Protein AF-A0A1J4S839-F1 (afdb_monomer_lite)

Radius of gyration: 20.74 Å; chains: 1; bounding box: 61×31×60 Å

Foldseek 3Di:
DPPVVVVVVVPPPDPCDPVNVVVVVVVLLVVLVVVDDVVLQVVCVVVVHHFQVVVCPVVADPPQKDWPPSNDWDPDDPVRDDIDRCSQKIWMWGDDPPRTDDIWITGGNDPDGDDD

Sequence (116 aa):
MALHLIAAKELRAVERSPLDIFKQLENLRTEAMAGGSQKLTEVQHGKGKLTARERTDLLLDEGSFEEFDILKVGRGNLLGEQRSFLNFWAECRAKRGNQKAPAFWQSYFTPFVSLF

Structure (mmCIF, N/CA/C/O backbone):
data_AF-A0A1J4S839-F1
#
_entry.id   AF-A0A1J4S839-F1
#
loop_
_atom_site.group_PDB
_atom_site.id
_atom_site.type_symbol
_atom_site.label_atom_id
_atom_site.label_alt_id
_atom_site.label_comp_id
_atom_site.label_asym_id
_atom_site.label_entity_id
_atom_site.label_seq_id
_atom_site.pdbx_PDB_ins_code
_atom_site.Cartn_x
_atom_site.Cartn_y
_atom_site.Cartn_z
_atom_site.occupancy
_atom_site.B_iso_or_equiv
_atom_site.auth_seq_id
_atom_site.auth_comp_id
_atom_site.auth_asym_id
_atom_site.auth_atom_id
_atom_site.pdbx_PDB_model_num
ATOM 1 N N . MET A 1 1 ? 38.948 -11.731 -40.670 1.00 49.25 1 MET A N 1
ATOM 2 C CA . MET A 1 1 ? 37.677 -12.470 -40.473 1.00 49.25 1 MET A CA 1
ATOM 3 C C . MET A 1 1 ? 37.180 -12.534 -39.023 1.00 49.25 1 MET A C 1
ATOM 5 O O . MET A 1 1 ? 36.002 -12.793 -38.847 1.00 49.25 1 MET A O 1
ATOM 9 N N . ALA A 1 2 ? 37.992 -12.254 -37.991 1.00 52.84 2 ALA A N 1
ATOM 10 C CA . ALA A 1 2 ? 37.543 -12.330 -36.589 1.00 52.84 2 ALA A CA 1
ATOM 11 C C . ALA A 1 2 ? 36.901 -11.042 -36.014 1.00 52.84 2 ALA A C 1
ATOM 13 O O . ALA A 1 2 ? 36.374 -11.078 -34.909 1.00 52.84 2 ALA A O 1
ATOM 14 N N . LEU A 1 3 ? 36.898 -9.915 -36.742 1.00 52.69 3 LEU A N 1
ATOM 15 C CA . LEU A 1 3 ? 36.348 -8.649 -36.222 1.00 52.69 3 LEU A CA 1
ATOM 16 C C . LEU A 1 3 ? 34.810 -8.557 -36.282 1.00 52.69 3 LEU A C 1
ATOM 18 O O . LEU A 1 3 ? 34.209 -7.873 -35.461 1.00 52.69 3 LEU A O 1
ATOM 22 N N . HIS A 1 4 ? 34.152 -9.270 -37.202 1.00 52.84 4 HIS A N 1
ATOM 23 C CA . HIS A 1 4 ? 32.690 -9.195 -37.351 1.00 52.84 4 HIS A CA 1
ATOM 24 C C . HIS A 1 4 ? 31.905 -9.915 -36.240 1.00 52.84 4 HIS A C 1
ATOM 26 O O . HIS A 1 4 ? 30.729 -9.624 -36.045 1.00 52.84 4 HIS A O 1
ATOM 32 N N . LEU A 1 5 ? 32.536 -10.822 -35.486 1.00 49.91 5 LEU A N 1
ATOM 33 C CA . LEU A 1 5 ? 31.857 -11.584 -34.431 1.00 49.91 5 LEU A CA 1
ATOM 34 C C . LEU A 1 5 ? 31.763 -10.830 -33.096 1.00 49.91 5 LEU A C 1
ATOM 36 O O . LEU A 1 5 ? 30.884 -11.134 -32.293 1.00 49.91 5 LEU A O 1
ATOM 40 N N . ILE A 1 6 ? 32.624 -9.834 -32.866 1.00 51.38 6 ILE A N 1
ATOM 41 C CA . ILE A 1 6 ? 32.613 -9.041 -31.627 1.00 51.38 6 ILE A CA 1
ATOM 42 C C . ILE A 1 6 ? 31.460 -8.022 -31.667 1.00 51.38 6 ILE A C 1
ATOM 44 O O . ILE A 1 6 ? 30.688 -7.938 -30.716 1.00 51.38 6 ILE A O 1
ATOM 48 N N . ALA A 1 7 ? 31.230 -7.380 -32.819 1.00 50.16 7 ALA A N 1
ATOM 49 C CA . ALA A 1 7 ? 30.158 -6.393 -32.998 1.00 50.16 7 ALA A CA 1
ATOM 50 C C . ALA A 1 7 ? 28.732 -6.977 -32.877 1.00 50.16 7 ALA A C 1
ATOM 52 O O . ALA A 1 7 ? 27.803 -6.285 -32.465 1.00 50.16 7 ALA A O 1
ATOM 53 N N . ALA A 1 8 ? 28.535 -8.262 -33.193 1.00 51.09 8 ALA A N 1
ATOM 54 C CA . ALA A 1 8 ? 27.219 -8.904 -33.104 1.00 51.09 8 ALA A CA 1
ATOM 55 C C . ALA A 1 8 ? 26.785 -9.216 -31.658 1.00 51.09 8 ALA A C 1
ATOM 57 O O . ALA A 1 8 ? 25.598 -9.428 -31.400 1.00 51.09 8 ALA A O 1
ATOM 58 N N . LYS A 1 9 ? 27.730 -9.255 -30.707 1.00 51.09 9 LYS A N 1
ATOM 59 C CA . LYS A 1 9 ? 27.438 -9.550 -29.297 1.00 51.09 9 LYS A CA 1
ATOM 60 C C . LYS A 1 9 ? 26.972 -8.309 -28.524 1.00 51.09 9 LYS A C 1
ATOM 62 O O . LYS A 1 9 ? 26.235 -8.4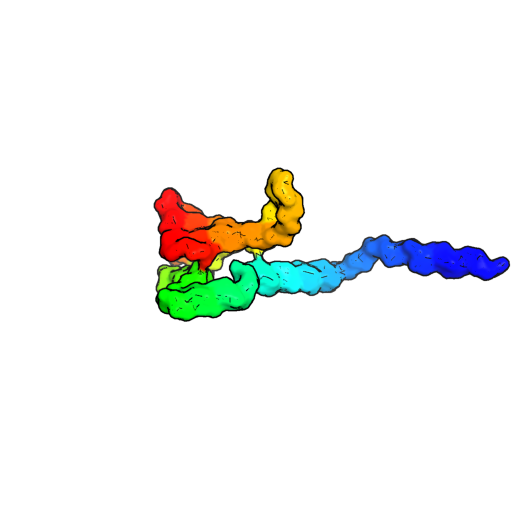58 -27.556 1.00 51.09 9 LYS A O 1
ATOM 67 N N . GLU A 1 10 ? 27.329 -7.111 -28.992 1.00 52.97 10 GLU A N 1
ATOM 68 C CA . GLU A 1 10 ? 26.952 -5.821 -28.387 1.00 52.97 10 GLU A CA 1
ATOM 69 C C . GLU A 1 10 ? 25.598 -5.269 -28.866 1.00 52.97 10 GLU A C 1
ATOM 71 O O . GLU A 1 10 ? 25.018 -4.417 -28.200 1.00 52.97 10 GLU A O 1
ATOM 76 N N . LEU A 1 11 ? 25.030 -5.793 -29.959 1.00 48.84 11 LEU A N 1
ATOM 77 C CA . LEU A 1 11 ? 23.749 -5.322 -30.513 1.00 48.84 11 LEU A CA 1
ATOM 78 C C . LEU A 1 11 ? 22.492 -5.982 -29.918 1.00 48.84 11 LEU A C 1
ATOM 80 O O . LEU A 1 11 ? 21.384 -5.663 -30.338 1.00 48.84 11 LEU A O 1
ATOM 84 N N . ARG A 1 12 ? 22.605 -6.865 -28.916 1.00 51.22 12 ARG A N 1
ATOM 85 C CA . ARG A 1 12 ? 21.428 -7.443 -28.230 1.00 51.22 12 ARG A CA 1
ATOM 86 C C . ARG A 1 12 ? 21.026 -6.635 -27.001 1.00 51.22 12 ARG A C 1
ATOM 88 O O . ARG A 1 12 ? 20.814 -7.178 -25.921 1.00 51.22 12 ARG A O 1
ATOM 95 N N . ALA A 1 13 ? 20.915 -5.328 -27.171 1.00 55.03 13 ALA A N 1
ATOM 96 C CA . ALA A 1 13 ? 20.169 -4.504 -26.245 1.00 55.03 13 ALA A CA 1
ATOM 97 C C . ALA A 1 13 ? 18.717 -4.407 -26.751 1.00 55.03 13 ALA A C 1
ATOM 99 O O . ALA A 1 13 ? 18.426 -3.701 -27.707 1.00 55.03 13 ALA A O 1
ATOM 100 N N . VAL A 1 14 ? 17.818 -5.073 -26.019 1.00 57.59 14 VAL A N 1
ATOM 101 C CA . VAL A 1 14 ? 16.395 -4.715 -25.848 1.00 57.59 14 VAL A CA 1
ATOM 102 C C . VAL A 1 14 ? 15.387 -5.145 -26.933 1.00 57.59 14 VAL A C 1
ATOM 104 O O . VAL A 1 14 ? 14.580 -4.343 -27.384 1.00 57.59 14 VAL A O 1
ATOM 107 N N . GLU A 1 15 ? 15.270 -6.442 -27.217 1.00 55.38 15 GLU A N 1
ATOM 108 C CA . GLU A 1 15 ? 13.930 -7.019 -27.436 1.00 55.38 15 GLU A CA 1
ATOM 109 C C . GLU A 1 15 ? 13.473 -7.604 -26.096 1.00 55.38 15 GLU A C 1
ATOM 111 O O . GLU A 1 15 ? 13.720 -8.768 -25.789 1.00 55.38 15 GLU A O 1
ATOM 116 N N . ARG A 1 16 ? 12.890 -6.772 -25.218 1.00 66.56 16 ARG A N 1
ATOM 117 C CA . ARG A 1 16 ? 12.227 -7.302 -24.015 1.00 66.56 16 ARG A CA 1
ATOM 118 C C . ARG A 1 16 ? 11.037 -8.124 -24.486 1.00 66.56 16 ARG A C 1
ATOM 120 O O . ARG A 1 16 ? 10.145 -7.573 -25.130 1.00 66.56 16 ARG A O 1
ATOM 127 N N . SER A 1 17 ? 11.018 -9.419 -24.174 1.00 78.50 17 SER A N 1
ATOM 128 C CA . SER A 1 17 ? 9.855 -10.231 -24.507 1.00 78.50 17 SER A CA 1
ATOM 129 C C . SER A 1 17 ? 8.643 -9.715 -23.713 1.00 78.50 17 SER A C 1
ATOM 131 O O . SER A 1 17 ? 8.809 -9.234 -22.585 1.00 78.50 17 SER A O 1
ATOM 133 N N . PRO A 1 18 ? 7.413 -9.799 -24.251 1.00 80.81 18 PRO A N 1
ATOM 134 C CA . PRO A 1 18 ? 6.217 -9.406 -23.505 1.00 80.81 18 PRO A CA 1
ATOM 135 C C . PRO A 1 18 ? 6.128 -10.102 -22.139 1.00 80.81 18 PRO A C 1
ATOM 137 O O . PRO A 1 18 ? 5.737 -9.486 -21.152 1.00 80.81 18 PRO A O 1
ATOM 140 N N . LEU A 1 19 ? 6.578 -11.359 -22.067 1.00 84.06 19 LEU A N 1
ATOM 141 C CA . LEU A 1 19 ? 6.642 -12.153 -20.838 1.00 84.06 19 LEU A CA 1
ATOM 142 C C . LEU A 1 19 ? 7.580 -11.541 -19.788 1.00 84.06 19 LEU A C 1
ATOM 144 O O . LEU A 1 19 ? 7.230 -11.499 -18.609 1.00 84.06 19 LEU A O 1
ATOM 148 N N . ASP A 1 20 ? 8.734 -11.010 -20.197 1.00 86.94 20 ASP A N 1
ATOM 149 C CA . ASP A 1 20 ? 9.667 -10.353 -19.274 1.00 86.94 20 ASP A CA 1
ATOM 150 C C . ASP A 1 20 ? 9.061 -9.087 -18.666 1.00 86.94 20 ASP A C 1
ATOM 152 O O . ASP A 1 20 ? 9.270 -8.795 -17.488 1.00 86.94 20 ASP A O 1
ATOM 156 N N . ILE A 1 21 ? 8.280 -8.345 -19.454 1.00 86.94 21 ILE A N 1
ATOM 157 C CA . ILE A 1 21 ? 7.587 -7.138 -18.991 1.00 86.94 21 ILE A CA 1
ATOM 158 C C . ILE A 1 21 ? 6.508 -7.507 -17.970 1.00 86.94 21 ILE A C 1
ATOM 160 O O . ILE A 1 21 ? 6.427 -6.868 -16.922 1.00 86.94 21 ILE A O 1
ATOM 164 N N . PHE A 1 22 ? 5.719 -8.557 -18.224 1.00 89.19 22 PHE A N 1
ATOM 165 C CA . PHE A 1 22 ? 4.725 -9.040 -17.259 1.00 89.19 22 PHE A CA 1
ATOM 166 C C . PHE A 1 22 ? 5.369 -9.454 -15.938 1.00 89.19 22 PHE A C 1
ATOM 168 O O . PHE A 1 22 ? 4.932 -9.008 -14.879 1.00 89.19 22 PHE A O 1
ATOM 175 N N . LYS A 1 23 ? 6.466 -10.212 -15.998 1.00 90.69 23 LYS A N 1
ATOM 176 C CA . LYS A 1 23 ? 7.207 -10.625 -14.804 1.00 90.69 23 LYS A CA 1
ATOM 177 C C . LYS A 1 23 ? 7.766 -9.430 -14.024 1.00 90.69 23 LYS A C 1
ATOM 179 O O . LYS A 1 23 ? 7.714 -9.405 -12.798 1.00 90.69 23 LYS A O 1
ATOM 184 N N . GLN A 1 24 ? 8.280 -8.416 -14.723 1.00 88.44 24 GLN A N 1
ATOM 185 C CA . GLN A 1 24 ? 8.723 -7.168 -14.091 1.00 88.44 24 GLN A CA 1
ATOM 186 C C . GLN A 1 24 ? 7.565 -6.442 -13.396 1.00 88.44 24 GLN A C 1
ATOM 188 O O . GLN A 1 24 ? 7.725 -5.988 -12.266 1.00 88.44 24 GLN A O 1
ATOM 193 N N . LEU A 1 25 ? 6.398 -6.358 -14.038 1.00 88.00 25 LEU A N 1
ATOM 194 C CA . LEU A 1 25 ? 5.212 -5.728 -13.456 1.00 88.00 25 LEU A CA 1
ATOM 195 C C . LEU A 1 25 ? 4.700 -6.474 -12.220 1.00 88.00 25 LEU A C 1
ATOM 197 O O . LEU A 1 25 ? 4.328 -5.830 -11.242 1.00 88.00 25 LEU A O 1
ATOM 201 N N . GLU A 1 26 ? 4.695 -7.806 -12.238 1.00 89.06 26 GLU A N 1
ATOM 202 C CA . GLU A 1 26 ? 4.316 -8.618 -11.077 1.00 89.06 26 GLU A CA 1
ATOM 203 C C . GLU A 1 26 ? 5.259 -8.396 -9.898 1.00 89.06 26 GLU A C 1
ATOM 205 O O . GLU A 1 26 ? 4.789 -8.156 -8.790 1.00 89.06 26 GLU A O 1
ATOM 210 N N . ASN A 1 27 ? 6.572 -8.376 -10.136 1.00 88.00 27 ASN A N 1
ATOM 211 C CA . ASN A 1 27 ? 7.554 -8.104 -9.085 1.00 88.00 27 ASN A CA 1
ATOM 212 C C . ASN A 1 27 ? 7.377 -6.708 -8.470 1.00 88.00 27 ASN A C 1
ATOM 214 O O . ASN A 1 27 ? 7.440 -6.546 -7.256 1.00 88.00 27 ASN A O 1
ATOM 218 N N . LEU A 1 28 ? 7.115 -5.692 -9.296 1.00 85.00 28 LEU A N 1
ATOM 219 C CA . LEU A 1 28 ? 6.854 -4.340 -8.799 1.00 85.00 28 LEU A CA 1
ATOM 220 C C . LEU A 1 28 ? 5.550 -4.273 -7.994 1.00 85.00 28 LEU A C 1
ATOM 222 O O . LEU A 1 28 ? 5.470 -3.552 -7.001 1.00 85.00 28 LEU A O 1
ATOM 226 N N . ARG A 1 29 ? 4.525 -5.034 -8.398 1.00 84.75 29 ARG A N 1
ATOM 227 C CA . ARG A 1 29 ? 3.264 -5.133 -7.652 1.00 84.75 29 ARG A CA 1
ATOM 228 C C . ARG A 1 29 ? 3.457 -5.814 -6.306 1.00 84.75 29 ARG A C 1
ATOM 230 O O . ARG A 1 29 ? 2.942 -5.303 -5.320 1.00 84.75 29 ARG A O 1
ATOM 237 N N . THR A 1 30 ? 4.188 -6.926 -6.247 1.00 84.75 30 THR A N 1
ATOM 238 C CA . THR A 1 30 ? 4.441 -7.629 -4.980 1.00 84.75 30 THR A CA 1
ATOM 239 C C . THR A 1 30 ? 5.258 -6.767 -4.022 1.00 84.75 30 THR A C 1
ATOM 241 O O . THR A 1 30 ? 4.923 -6.683 -2.842 1.00 84.75 30 THR A O 1
ATOM 244 N N . GLU A 1 31 ? 6.258 -6.045 -4.526 1.00 80.00 31 GLU A N 1
ATOM 245 C CA . GLU A 1 31 ? 7.048 -5.097 -3.737 1.00 80.00 31 GLU A CA 1
ATOM 246 C C . GLU A 1 31 ? 6.194 -3.935 -3.202 1.00 80.00 31 GLU A C 1
ATOM 248 O O . GLU A 1 31 ? 6.224 -3.627 -2.010 1.00 80.00 31 GLU A O 1
ATOM 253 N N . ALA A 1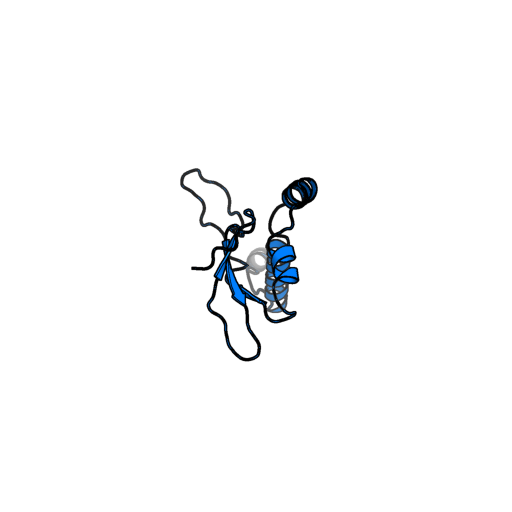 32 ? 5.355 -3.330 -4.045 1.00 79.81 32 ALA A N 1
ATOM 254 C CA . ALA A 1 32 ? 4.451 -2.267 -3.612 1.00 79.81 32 ALA A CA 1
ATOM 255 C C . ALA A 1 32 ? 3.373 -2.769 -2.626 1.00 79.81 32 ALA A C 1
ATOM 257 O O . ALA A 1 32 ? 3.003 -2.072 -1.671 1.00 79.81 32 ALA A O 1
ATOM 258 N N . MET A 1 33 ? 2.901 -4.007 -2.800 1.00 77.31 33 MET A N 1
ATOM 259 C CA . MET A 1 33 ? 1.978 -4.668 -1.874 1.00 77.31 33 MET A CA 1
ATOM 260 C C . MET A 1 33 ? 2.610 -4.968 -0.510 1.00 77.31 33 MET A C 1
ATOM 262 O O . MET A 1 33 ? 1.908 -4.937 0.501 1.00 77.31 33 MET A O 1
ATOM 266 N N . ALA A 1 34 ? 3.927 -5.156 -0.441 1.00 75.25 34 ALA A N 1
ATOM 267 C CA . ALA A 1 34 ? 4.627 -5.282 0.835 1.00 75.25 34 ALA A CA 1
ATOM 268 C C . ALA A 1 34 ? 4.597 -3.975 1.658 1.00 75.25 34 ALA A C 1
ATOM 270 O O . ALA A 1 34 ? 4.771 -4.010 2.874 1.00 75.25 34 ALA A O 1
ATOM 271 N N . GLY A 1 35 ? 4.318 -2.823 1.029 1.00 64.25 35 GLY A N 1
ATOM 272 C CA . GLY A 1 35 ? 3.955 -1.584 1.731 1.00 64.25 35 GLY A CA 1
ATOM 273 C C . GLY A 1 35 ? 5.095 -0.903 2.500 1.00 64.25 35 GLY A C 1
ATOM 274 O O . GLY A 1 35 ? 4.839 0.023 3.266 1.00 64.25 35 GLY A O 1
ATOM 275 N N . GLY A 1 36 ? 6.342 -1.335 2.305 1.00 69.50 36 GLY A N 1
ATOM 276 C CA . GLY A 1 36 ? 7.518 -0.840 3.020 1.00 69.50 36 GLY A CA 1
ATOM 277 C C . GLY A 1 36 ? 8.425 -1.981 3.474 1.00 69.50 36 GLY A C 1
ATOM 278 O O . GLY A 1 36 ? 8.363 -3.093 2.955 1.00 69.50 36 GLY A O 1
ATOM 279 N N . SER A 1 37 ? 9.289 -1.713 4.456 1.00 70.00 37 SER A N 1
ATOM 280 C CA . SER A 1 37 ? 10.099 -2.773 5.070 1.00 70.00 37 SER A CA 1
ATOM 281 C C . SER A 1 37 ? 9.273 -3.561 6.088 1.00 70.00 37 SER A C 1
ATOM 283 O O . SER A 1 37 ? 8.560 -2.958 6.889 1.00 70.00 37 SER A O 1
ATOM 285 N N . GLN A 1 38 ? 9.433 -4.890 6.122 1.00 76.69 38 GLN A N 1
ATOM 286 C CA . GLN A 1 38 ? 8.801 -5.766 7.126 1.00 76.69 38 GLN A CA 1
ATOM 287 C C . GLN A 1 38 ? 9.007 -5.266 8.563 1.00 76.69 38 GLN A C 1
ATOM 289 O O . GLN A 1 38 ? 8.094 -5.328 9.379 1.00 76.69 38 GLN A O 1
ATOM 294 N N . LYS A 1 39 ? 10.164 -4.653 8.841 1.00 78.19 39 LYS A N 1
ATOM 295 C CA . LYS A 1 39 ? 10.478 -4.034 10.136 1.00 78.19 39 LYS A CA 1
ATOM 296 C C . LYS A 1 39 ? 9.444 -2.992 10.571 1.00 78.19 39 LYS A C 1
ATOM 298 O O . LYS A 1 39 ? 9.135 -2.891 11.751 1.00 78.19 39 LYS A O 1
ATOM 303 N N . LEU A 1 40 ? 8.920 -2.192 9.644 1.00 75.88 40 LEU A N 1
ATOM 304 C CA . LEU A 1 40 ? 7.922 -1.166 9.964 1.00 75.88 40 LEU A CA 1
ATOM 305 C C . LEU A 1 40 ? 6.566 -1.792 10.290 1.00 75.88 40 LEU A C 1
ATOM 307 O O . LEU A 1 40 ? 5.901 -1.338 11.221 1.00 75.88 40 LEU A O 1
ATOM 311 N N . THR A 1 41 ? 6.198 -2.854 9.573 1.00 80.69 41 THR A N 1
ATOM 312 C CA . THR A 1 41 ? 5.000 -3.654 9.849 1.00 80.69 41 THR A CA 1
ATOM 313 C C . THR A 1 41 ? 5.077 -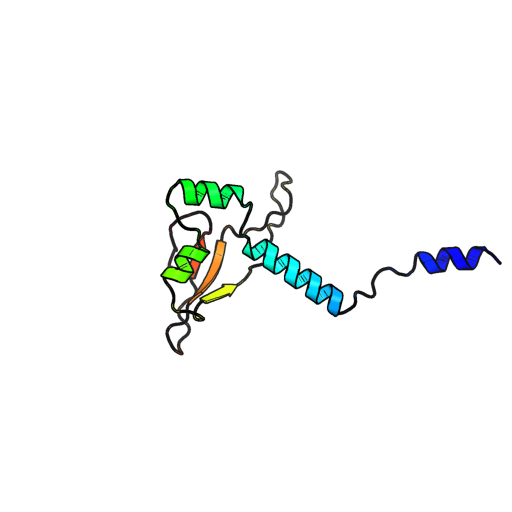4.289 11.236 1.00 80.69 41 THR A C 1
ATOM 315 O O . THR A 1 41 ? 4.172 -4.098 12.041 1.00 80.69 41 THR A O 1
ATOM 318 N N . GLU A 1 42 ? 6.198 -4.928 11.577 1.00 85.06 42 GLU A N 1
ATOM 319 C CA . GLU A 1 42 ? 6.424 -5.522 12.902 1.00 85.06 42 GLU A CA 1
ATOM 320 C C . GLU A 1 42 ? 6.382 -4.481 14.026 1.00 85.06 42 GLU A C 1
ATOM 322 O O . GLU A 1 42 ? 5.770 -4.711 15.065 1.00 85.06 42 GLU A O 1
ATOM 327 N N . VAL A 1 43 ? 6.982 -3.302 13.826 1.00 84.94 43 VAL A N 1
ATOM 328 C CA . VAL A 1 43 ? 6.910 -2.200 14.800 1.00 84.94 43 VAL A CA 1
ATOM 329 C C . VAL A 1 43 ? 5.471 -1.713 14.983 1.00 84.94 43 VAL A C 1
ATOM 331 O O . VAL A 1 43 ? 5.078 -1.360 16.097 1.00 84.94 43 VAL A O 1
ATOM 334 N N . GLN A 1 44 ? 4.680 -1.668 13.910 1.00 83.19 44 GLN A N 1
ATOM 335 C CA . GLN A 1 44 ? 3.277 -1.264 13.958 1.00 83.19 44 GLN A CA 1
ATOM 336 C C . GLN A 1 44 ? 2.424 -2.308 14.695 1.00 83.19 44 GLN A C 1
ATOM 338 O O . GLN A 1 44 ? 1.673 -1.949 15.606 1.00 83.19 44 GLN A O 1
ATOM 343 N N . HIS A 1 45 ? 2.611 -3.592 14.383 1.00 87.31 45 HIS A N 1
ATOM 344 C CA . HIS A 1 45 ? 1.954 -4.706 15.069 1.00 87.31 45 HIS A CA 1
ATOM 345 C C . HIS A 1 45 ? 2.375 -4.810 16.537 1.00 87.31 45 HIS A C 1
ATOM 347 O O . HIS A 1 45 ? 1.528 -5.006 17.403 1.00 87.31 45 HIS A O 1
ATOM 353 N N . GLY A 1 46 ? 3.649 -4.562 16.855 1.00 90.56 46 GLY A N 1
ATOM 354 C CA . GLY A 1 46 ? 4.156 -4.494 18.229 1.00 90.56 46 GLY A CA 1
ATOM 355 C C . GLY A 1 46 ? 3.539 -3.358 19.052 1.00 90.56 46 GLY A C 1
ATOM 356 O O . GLY A 1 46 ? 3.472 -3.440 20.275 1.00 90.56 46 GLY A O 1
ATOM 357 N N . LYS A 1 47 ? 3.021 -2.314 18.391 1.00 88.81 47 LYS A N 1
ATOM 358 C CA . LYS A 1 47 ? 2.221 -1.243 19.014 1.00 88.81 47 LYS A CA 1
ATOM 359 C C . LYS A 1 47 ? 0.724 -1.578 19.098 1.00 88.81 47 LYS A C 1
ATOM 361 O O . LYS A 1 47 ? -0.055 -0.708 19.483 1.00 88.81 47 LYS A O 1
ATOM 366 N N . GLY A 1 48 ? 0.309 -2.783 18.701 1.00 88.62 48 GLY A N 1
ATOM 367 C CA . GLY A 1 48 ? -1.094 -3.200 18.647 1.00 88.62 48 GLY A CA 1
ATOM 368 C C . GLY A 1 48 ? -1.904 -2.505 17.550 1.00 88.62 48 GLY A C 1
ATOM 369 O O . GLY A 1 48 ? -3.123 -2.401 17.661 1.00 88.62 48 GLY A O 1
ATOM 370 N N . LYS A 1 49 ? -1.244 -1.970 16.514 1.00 87.50 49 LYS A N 1
ATOM 371 C CA . LYS A 1 49 ? -1.906 -1.279 15.402 1.00 87.50 49 LYS A CA 1
ATOM 372 C C . LYS A 1 49 ? -1.870 -2.138 14.149 1.00 87.50 49 LYS A C 1
ATOM 374 O O . LYS A 1 49 ? -0.855 -2.753 13.851 1.00 87.50 49 LYS A O 1
ATOM 379 N N . LEU A 1 50 ? -2.956 -2.096 13.388 1.00 85.75 50 LEU A N 1
ATOM 380 C CA . LEU A 1 50 ? -3.047 -2.724 12.075 1.00 85.75 50 LEU A CA 1
ATOM 381 C C . LEU A 1 50 ? -2.401 -1.852 10.989 1.00 85.75 50 LEU A C 1
ATOM 383 O O . LEU A 1 50 ? -2.309 -0.620 11.116 1.00 85.75 50 LEU A O 1
ATOM 387 N N . THR A 1 51 ? -1.982 -2.489 9.899 1.00 82.44 51 THR A N 1
ATOM 388 C CA . THR A 1 51 ? -1.564 -1.806 8.670 1.00 82.44 51 THR A CA 1
ATOM 389 C C . THR A 1 51 ? -2.767 -1.150 7.980 1.00 82.44 51 THR A C 1
ATOM 391 O O . THR A 1 51 ? -3.921 -1.372 8.343 1.00 82.44 51 THR A O 1
ATOM 394 N N . ALA A 1 52 ? -2.537 -0.263 7.007 1.00 81.00 52 ALA A N 1
ATOM 395 C CA . ALA A 1 52 ? -3.647 0.331 6.252 1.00 81.00 52 ALA A CA 1
ATOM 396 C C . ALA A 1 52 ? -4.478 -0.706 5.488 1.00 81.00 52 ALA A C 1
ATOM 398 O O . ALA A 1 52 ? -5.700 -0.632 5.549 1.00 81.00 52 ALA A O 1
ATOM 399 N N . ARG A 1 53 ? -3.835 -1.691 4.850 1.00 81.12 53 ARG A N 1
ATOM 400 C CA . ARG A 1 53 ? -4.535 -2.757 4.116 1.00 81.12 53 ARG A CA 1
ATOM 401 C C . ARG A 1 53 ? -5.365 -3.630 5.049 1.00 81.12 53 ARG A C 1
ATOM 403 O O . ARG A 1 53 ? -6.556 -3.763 4.826 1.00 81.12 53 ARG A O 1
ATOM 410 N N . GLU A 1 54 ? -4.788 -4.059 6.172 1.00 85.81 54 GLU A N 1
ATOM 411 C CA . GLU A 1 54 ? -5.527 -4.802 7.206 1.00 85.81 54 GLU A CA 1
ATOM 412 C C . GLU A 1 54 ? -6.748 -4.023 7.722 1.00 85.81 54 GLU A C 1
ATOM 414 O O . GLU A 1 54 ? -7.807 -4.597 7.949 1.00 85.81 54 GLU A O 1
ATOM 419 N N . ARG A 1 55 ? -6.635 -2.697 7.891 1.00 86.19 55 ARG A N 1
ATOM 420 C CA . ARG A 1 55 ? -7.785 -1.856 8.267 1.00 86.19 55 ARG A CA 1
ATOM 421 C C . ARG A 1 55 ? -8.846 -1.800 7.173 1.00 86.19 55 ARG A C 1
ATOM 423 O O . ARG A 1 55 ? -10.028 -1.769 7.494 1.00 86.19 55 ARG A O 1
ATOM 430 N N . THR A 1 56 ? -8.433 -1.737 5.912 1.00 83.31 56 THR A N 1
ATOM 431 C CA . THR A 1 56 ? -9.345 -1.704 4.766 1.00 83.31 56 THR A CA 1
ATOM 432 C C . THR A 1 56 ? -10.110 -3.007 4.632 1.00 83.31 56 THR A C 1
ATOM 434 O O . THR A 1 56 ? -11.325 -2.958 4.477 1.00 83.31 56 THR A O 1
ATOM 437 N N . ASP A 1 57 ? -9.425 -4.141 4.769 1.00 85.44 57 ASP A N 1
ATOM 438 C CA . ASP A 1 57 ? -10.033 -5.471 4.688 1.00 85.44 57 ASP A CA 1
ATOM 439 C C . ASP A 1 57 ? -11.079 -5.689 5.795 1.00 85.44 57 ASP A C 1
ATOM 441 O O . ASP A 1 57 ? -12.052 -6.406 5.601 1.00 85.44 57 ASP A O 1
ATOM 445 N N . LEU A 1 58 ? -10.914 -5.033 6.951 1.00 86.31 58 LEU A N 1
ATOM 446 C CA . LEU A 1 58 ? -11.909 -5.047 8.029 1.00 86.31 58 LEU A CA 1
ATOM 447 C C . LEU A 1 58 ? -13.069 -4.064 7.821 1.00 86.31 58 LEU A C 1
ATOM 449 O O . LEU A 1 58 ? -14.141 -4.257 8.391 1.00 86.31 58 LEU A O 1
ATOM 453 N N . LEU A 1 59 ? -12.843 -2.968 7.094 1.00 83.06 59 LEU A N 1
ATOM 454 C CA . LEU A 1 59 ? -13.818 -1.884 6.947 1.00 83.06 59 LEU A CA 1
ATOM 455 C C . LEU A 1 59 ? -14.722 -2.063 5.724 1.00 83.06 59 LEU A C 1
ATOM 457 O O . LEU A 1 59 ? -15.854 -1.579 5.730 1.00 83.06 59 LEU A O 1
ATOM 461 N N . LEU A 1 60 ? -14.201 -2.675 4.664 1.00 83.38 60 LEU A N 1
ATOM 462 C CA . LEU A 1 60 ? -14.854 -2.764 3.367 1.00 83.38 60 LEU A CA 1
ATOM 463 C C . LEU A 1 60 ? -15.269 -4.1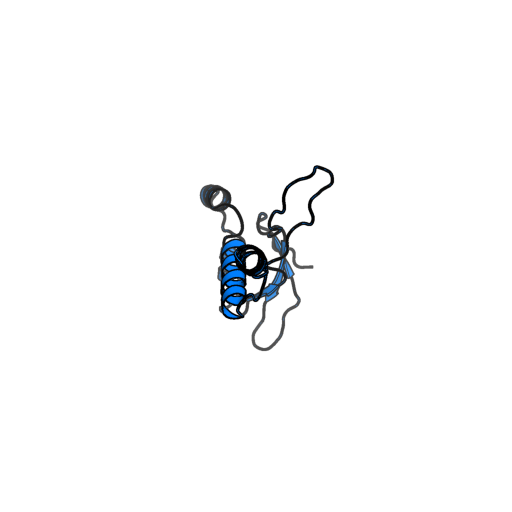95 3.050 1.00 83.38 60 LEU A C 1
ATOM 465 O O . LEU A 1 60 ? -14.589 -5.150 3.411 1.00 83.38 60 LEU A O 1
ATOM 469 N N . ASP A 1 61 ? -16.364 -4.322 2.304 1.00 85.19 61 ASP A N 1
ATOM 470 C CA . ASP A 1 61 ? -16.807 -5.613 1.791 1.00 85.19 61 ASP A CA 1
ATOM 471 C C . ASP A 1 61 ? -15.758 -6.192 0.828 1.00 85.19 61 ASP A C 1
ATOM 473 O O . ASP A 1 61 ? -15.124 -5.460 0.053 1.00 85.19 61 ASP A O 1
ATOM 477 N N . GLU A 1 62 ? -15.609 -7.514 0.829 1.00 84.19 62 GLU A N 1
ATOM 478 C CA . GLU A 1 62 ? -14.679 -8.213 -0.058 1.00 84.19 62 GLU A CA 1
ATOM 479 C C . GLU A 1 62 ? -14.917 -7.844 -1.533 1.00 84.19 62 GLU A C 1
ATOM 481 O O . GLU A 1 62 ? -16.045 -7.803 -2.028 1.00 84.19 62 GLU A O 1
ATOM 486 N N . GLY A 1 63 ? -13.834 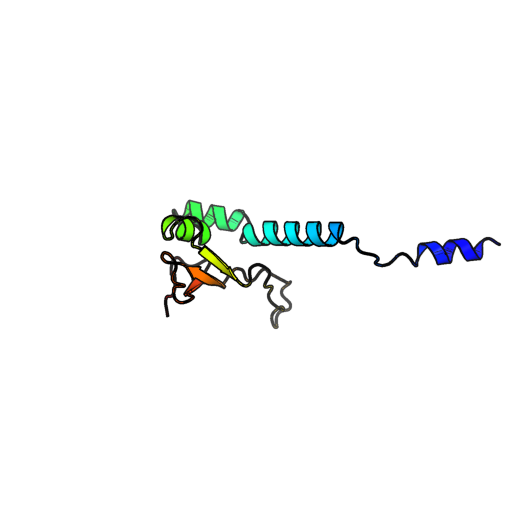-7.542 -2.256 1.00 83.94 63 GLY A N 1
ATOM 487 C CA . GLY A 1 63 ? -13.891 -7.170 -3.675 1.00 83.94 63 GLY A CA 1
ATOM 488 C C . GLY A 1 63 ? -14.451 -5.771 -3.969 1.00 83.94 63 GLY A C 1
ATOM 489 O O . GLY A 1 63 ? -14.557 -5.393 -5.137 1.00 83.94 63 GLY A O 1
ATOM 490 N N . SER A 1 64 ? -14.787 -4.978 -2.946 1.00 84.56 64 SER A N 1
ATOM 491 C CA . SER A 1 64 ? -15.277 -3.605 -3.129 1.00 84.56 64 SER A CA 1
ATOM 492 C C . SER A 1 64 ? -14.167 -2.549 -3.211 1.00 84.56 64 SER A C 1
ATOM 494 O O . SER A 1 64 ? -14.420 -1.431 -3.668 1.00 84.56 64 SER A O 1
ATOM 496 N N . PHE A 1 65 ? -12.955 -2.891 -2.772 1.00 85.38 65 PHE A N 1
ATOM 497 C CA . PHE A 1 65 ? -11.814 -1.986 -2.693 1.00 85.38 65 PHE A CA 1
ATOM 498 C C . PHE A 1 65 ? -11.027 -1.929 -4.006 1.00 85.38 65 PHE A C 1
ATOM 500 O O . PHE A 1 65 ? -10.577 -2.949 -4.526 1.00 85.38 65 PHE A O 1
ATOM 507 N N . GLU A 1 66 ? -10.821 -0.717 -4.517 1.00 83.88 66 GLU A N 1
ATOM 508 C CA . GLU A 1 66 ? -9.949 -0.429 -5.654 1.00 83.88 66 GLU A CA 1
ATOM 509 C C . GLU A 1 66 ? -8.867 0.570 -5.222 1.00 83.88 66 GLU A C 1
ATOM 511 O O . GLU A 1 66 ? -9.175 1.699 -4.830 1.00 83.88 66 GLU A O 1
ATOM 516 N N . GLU A 1 67 ? -7.601 0.159 -5.306 1.00 82.44 67 GLU A N 1
ATOM 517 C CA . GLU A 1 67 ? -6.440 1.007 -5.022 1.00 82.44 67 GLU A CA 1
ATOM 518 C C . GLU A 1 67 ? -5.833 1.535 -6.331 1.00 82.44 67 GLU A C 1
ATOM 520 O O . GLU A 1 67 ? -5.567 0.771 -7.265 1.00 82.44 67 GLU A O 1
ATOM 525 N N . PHE A 1 68 ? -5.597 2.846 -6.398 1.00 83.12 68 PHE A N 1
ATOM 526 C CA . PHE A 1 68 ? -4.955 3.513 -7.529 1.00 83.12 68 PHE A CA 1
ATOM 527 C C . PHE A 1 68 ? -3.524 3.931 -7.170 1.00 83.12 68 PHE A C 1
ATOM 529 O O . PHE A 1 68 ? -3.163 4.042 -6.002 1.00 83.12 68 PHE A O 1
ATOM 536 N N . ASP A 1 69 ? -2.693 4.173 -8.189 1.00 80.50 69 ASP A N 1
ATOM 537 C CA . ASP A 1 69 ? -1.324 4.684 -8.020 1.00 80.50 69 ASP A CA 1
ATOM 538 C C . ASP A 1 69 ? -0.365 3.787 -7.194 1.00 80.50 69 ASP A C 1
ATOM 540 O O . ASP A 1 69 ? 0.662 4.256 -6.713 1.00 80.50 69 ASP A O 1
ATOM 544 N N . ILE A 1 70 ? -0.616 2.473 -7.112 1.00 80.94 70 ILE A N 1
ATOM 545 C CA . ILE A 1 70 ? 0.192 1.505 -6.328 1.00 80.94 70 ILE A CA 1
ATOM 546 C C . ILE A 1 70 ? 1.698 1.545 -6.666 1.00 80.94 70 ILE A C 1
ATOM 548 O O . ILE A 1 70 ? 2.543 1.323 -5.807 1.00 80.94 70 ILE A O 1
ATOM 552 N N . LEU A 1 71 ? 2.058 1.819 -7.925 1.00 82.12 71 LEU A N 1
ATOM 553 C CA . LEU A 1 71 ? 3.455 1.844 -8.389 1.00 82.12 71 LEU A CA 1
ATOM 554 C C . LEU A 1 71 ? 4.087 3.247 -8.347 1.00 82.12 71 LEU A C 1
ATOM 556 O O . LEU A 1 71 ? 5.141 3.478 -8.945 1.00 82.12 71 LEU A O 1
ATOM 560 N N . LYS A 1 72 ? 3.436 4.214 -7.694 1.00 79.38 72 LYS A N 1
ATOM 561 C CA . LYS A 1 72 ? 3.903 5.598 -7.639 1.00 79.38 72 LYS A CA 1
ATOM 562 C C . LYS A 1 72 ? 5.119 5.725 -6.731 1.00 79.38 72 LYS A C 1
ATOM 564 O O . LYS A 1 72 ? 5.090 5.447 -5.534 1.00 79.38 72 LYS A O 1
ATOM 569 N N . VAL A 1 73 ? 6.198 6.227 -7.314 1.00 74.06 73 VAL A N 1
ATOM 570 C CA . VAL A 1 73 ? 7.458 6.479 -6.615 1.00 74.06 73 VAL A CA 1
ATOM 571 C C . VAL A 1 73 ? 7.722 7.974 -6.517 1.00 74.06 73 VAL A C 1
ATOM 573 O O . VAL A 1 73 ? 7.401 8.744 -7.429 1.00 74.06 73 VAL A O 1
ATOM 576 N N . GLY A 1 74 ? 8.321 8.394 -5.404 1.00 72.12 74 GLY A N 1
ATOM 577 C CA . GLY A 1 74 ? 8.798 9.765 -5.261 1.00 72.12 74 GLY A CA 1
ATOM 578 C C . GLY A 1 74 ? 9.870 10.077 -6.296 1.00 72.12 74 GLY A C 1
ATOM 579 O O . GLY A 1 74 ? 10.709 9.235 -6.613 1.00 72.12 74 GLY A O 1
ATOM 580 N N . ARG A 1 75 ? 9.873 11.308 -6.819 1.00 69.62 75 ARG A N 1
ATOM 581 C CA . ARG A 1 75 ? 10.909 11.758 -7.767 1.00 69.62 75 ARG A CA 1
ATOM 582 C C . ARG A 1 75 ? 12.243 12.117 -7.085 1.00 69.62 75 ARG A C 1
ATOM 584 O O . ARG A 1 75 ? 13.131 12.625 -7.759 1.00 69.62 75 ARG A O 1
ATOM 591 N N . GLY A 1 76 ? 12.383 11.835 -5.787 1.00 65.69 76 GLY A N 1
ATOM 592 C CA . GLY A 1 76 ? 13.470 12.325 -4.939 1.00 65.69 76 GLY A CA 1
ATOM 593 C C . GLY A 1 76 ? 13.154 13.703 -4.352 1.00 65.69 76 GLY A C 1
ATOM 594 O O . GLY A 1 76 ? 12.244 14.398 -4.809 1.00 65.69 76 GLY A O 1
ATOM 595 N N . ASN A 1 77 ? 13.882 14.081 -3.306 1.00 66.12 77 ASN A N 1
ATOM 596 C CA . ASN A 1 77 ? 13.805 15.398 -2.678 1.00 66.12 77 ASN A CA 1
ATOM 597 C C . ASN A 1 77 ? 15.096 16.198 -2.925 1.00 66.12 77 ASN A C 1
ATOM 599 O O . ASN A 1 77 ? 16.065 15.695 -3.492 1.00 66.12 77 ASN A O 1
ATOM 603 N N . LEU A 1 78 ? 15.110 17.455 -2.471 1.00 67.31 78 LEU A N 1
ATOM 604 C CA . LEU A 1 78 ? 16.263 18.366 -2.562 1.00 67.31 78 LEU A CA 1
ATOM 605 C C . LEU A 1 78 ? 17.533 17.822 -1.879 1.00 67.31 78 LEU A C 1
ATOM 607 O O . LEU A 1 78 ? 18.623 18.312 -2.150 1.00 67.31 78 LEU A O 1
ATOM 611 N N . LEU A 1 79 ? 17.394 16.822 -1.004 1.00 73.44 79 LEU A N 1
ATOM 612 C CA . LEU A 1 79 ? 18.480 16.206 -0.240 1.00 73.44 79 LEU A CA 1
ATOM 613 C C . LEU A 1 79 ? 19.079 14.973 -0.938 1.00 73.44 79 LEU A C 1
ATOM 615 O O . LEU A 1 79 ? 19.997 14.359 -0.402 1.00 73.44 79 LEU A O 1
ATOM 619 N N . GLY A 1 80 ? 18.587 14.614 -2.129 1.00 59.59 80 GLY A N 1
ATOM 620 C CA . GLY A 1 80 ? 19.119 13.496 -2.905 1.00 59.59 80 GLY A CA 1
ATOM 621 C C . GLY A 1 80 ? 18.729 12.117 -2.369 1.00 59.59 80 GLY A C 1
ATOM 622 O O . GLY A 1 80 ? 19.414 11.140 -2.674 1.00 59.59 80 GLY A O 1
ATOM 623 N N . GLU A 1 81 ? 17.650 12.004 -1.584 1.00 63.50 81 GLU A N 1
ATOM 624 C CA . GLU A 1 81 ? 17.157 10.685 -1.178 1.00 63.50 81 GLU A CA 1
ATOM 625 C C . GLU A 1 81 ? 16.738 9.841 -2.390 1.00 63.50 81 GLU A C 1
ATOM 627 O O . GLU A 1 81 ? 16.108 10.317 -3.341 1.00 63.50 81 GLU A O 1
ATOM 632 N N . GLN A 1 82 ? 17.107 8.560 -2.326 1.00 57.34 82 GLN A N 1
ATOM 633 C CA . GLN A 1 82 ? 16.806 7.537 -3.325 1.00 57.34 82 GLN A CA 1
ATOM 634 C C . GLN A 1 82 ? 15.294 7.352 -3.512 1.00 57.34 82 GLN A C 1
ATOM 636 O O . GLN A 1 82 ? 14.501 7.614 -2.607 1.00 57.34 82 GLN A O 1
ATOM 641 N N . ARG A 1 83 ? 14.903 6.847 -4.692 1.00 54.62 83 ARG A N 1
ATOM 642 C CA . ARG A 1 83 ? 13.513 6.489 -5.019 1.00 54.62 83 ARG A CA 1
ATOM 643 C C . ARG A 1 83 ? 12.945 5.570 -3.939 1.00 54.62 83 ARG A C 1
ATOM 645 O O . ARG A 1 83 ? 13.284 4.393 -3.884 1.00 54.62 83 ARG A O 1
ATOM 652 N N . SER A 1 84 ? 12.061 6.107 -3.114 1.00 58.22 84 SER A N 1
ATOM 653 C CA . SER A 1 84 ? 11.245 5.337 -2.190 1.00 58.22 84 SER A CA 1
ATOM 654 C C . SER A 1 84 ? 9.837 5.212 -2.762 1.00 58.22 84 SER A C 1
ATOM 656 O O . SER A 1 84 ? 9.307 6.138 -3.394 1.00 58.22 84 SER A O 1
ATOM 658 N N . PHE A 1 85 ? 9.232 4.039 -2.572 1.00 54.97 85 PHE A N 1
ATOM 659 C CA . PHE A 1 85 ? 7.804 3.882 -2.793 1.00 54.97 85 PHE A CA 1
ATOM 660 C C . PHE A 1 85 ? 7.088 4.863 -1.873 1.00 54.97 85 PHE A C 1
ATOM 662 O O . PHE A 1 85 ? 7.160 4.759 -0.647 1.00 54.97 85 PHE A O 1
ATOM 669 N N . LEU A 1 86 ? 6.403 5.836 -2.474 1.00 52.12 86 LEU A N 1
ATOM 670 C CA . LEU A 1 86 ? 5.523 6.747 -1.757 1.00 52.12 86 LEU A CA 1
ATOM 671 C C . LEU A 1 86 ? 4.182 6.052 -1.548 1.00 52.12 86 LEU A C 1
ATOM 673 O O . LEU A 1 86 ? 3.126 6.645 -1.737 1.00 52.12 86 LEU A O 1
ATOM 677 N N . ASN A 1 87 ? 4.210 4.832 -1.023 1.00 52.72 87 ASN A N 1
ATOM 678 C CA . ASN A 1 87 ? 3.027 4.211 -0.445 1.00 52.72 87 ASN A CA 1
ATOM 679 C C . ASN A 1 87 ? 2.698 4.918 0.880 1.00 52.72 87 ASN A C 1
ATOM 681 O O . ASN A 1 87 ? 2.231 4.298 1.811 1.00 52.72 87 ASN A O 1
ATOM 685 N N . PHE A 1 88 ? 3.018 6.204 1.039 1.00 51.78 88 PHE A N 1
ATOM 686 C CA . PHE A 1 88 ? 2.628 7.004 2.188 1.00 51.78 88 PHE A CA 1
ATOM 687 C C . PHE A 1 88 ? 1.141 7.364 2.086 1.00 51.78 88 PHE A C 1
ATOM 689 O O . PHE A 1 88 ? 0.470 7.433 3.119 1.00 51.78 88 PHE A O 1
ATOM 696 N N . TRP A 1 89 ? 0.647 7.572 0.858 1.00 57.31 89 TRP A N 1
ATOM 697 C CA . TRP A 1 89 ? -0.722 7.961 0.516 1.00 57.31 89 TRP A CA 1
ATOM 698 C C . TRP A 1 89 ? -1.130 7.273 -0.793 1.00 57.31 89 TRP A C 1
ATOM 700 O O . TRP A 1 89 ? -0.583 7.611 -1.843 1.00 57.31 89 TRP A O 1
ATOM 710 N N . ALA A 1 90 ? -2.082 6.340 -0.734 1.00 65.75 90 ALA A N 1
ATOM 711 C CA . ALA A 1 90 ? -2.764 5.852 -1.933 1.00 65.75 90 ALA A CA 1
ATOM 712 C C . ALA A 1 90 ? -4.152 6.477 -2.037 1.00 65.75 90 ALA A C 1
ATOM 714 O O . ALA A 1 90 ? -4.842 6.688 -1.030 1.00 65.75 90 ALA A O 1
ATOM 715 N N . GLU A 1 91 ? -4.539 6.776 -3.274 1.00 66.31 91 GLU A N 1
ATOM 716 C CA . GLU A 1 91 ? -5.917 7.104 -3.589 1.00 66.31 91 GLU A CA 1
ATOM 717 C C . GLU A 1 91 ? -6.694 5.797 -3.715 1.00 66.31 91 GLU A C 1
ATOM 719 O O . GLU A 1 91 ? -6.332 4.896 -4.476 1.00 66.31 91 GLU A O 1
ATOM 724 N N . CYS A 1 92 ? -7.761 5.694 -2.941 1.00 76.06 92 CYS A N 1
ATOM 725 C CA . CYS A 1 92 ? -8.550 4.489 -2.803 1.00 76.06 92 CYS A CA 1
ATOM 726 C C . CYS A 1 92 ? -10.000 4.781 -3.163 1.00 76.06 92 CYS A C 1
ATOM 728 O O . CYS A 1 92 ? -10.507 5.888 -2.980 1.00 76.06 92 CYS A O 1
ATOM 730 N N . ARG A 1 93 ? -10.720 3.771 -3.636 1.00 76.25 93 ARG A N 1
ATOM 731 C CA . ARG A 1 93 ? -12.168 3.853 -3.804 1.00 76.25 93 ARG A CA 1
ATOM 732 C C . ARG A 1 93 ? -12.818 2.598 -3.254 1.00 76.25 93 ARG A C 1
ATOM 734 O O . ARG A 1 93 ? -12.426 1.491 -3.598 1.00 76.25 93 ARG A O 1
ATOM 741 N N . ALA A 1 94 ? -13.844 2.790 -2.435 1.00 74.25 94 ALA A N 1
ATOM 742 C CA . ALA A 1 94 ? -14.758 1.722 -2.065 1.00 74.25 94 ALA A CA 1
ATOM 743 C C . ALA A 1 94 ? -15.954 1.706 -3.024 1.00 74.25 94 ALA A C 1
ATOM 745 O O . ALA A 1 94 ? -16.424 2.750 -3.489 1.00 74.25 94 ALA A O 1
ATOM 746 N N . LYS A 1 95 ? -16.493 0.526 -3.299 1.00 68.12 95 LYS A N 1
ATOM 747 C CA . LYS A 1 95 ? -17.822 0.370 -3.897 1.00 68.12 95 LYS A CA 1
ATOM 748 C C . LYS A 1 95 ? -18.817 -0.013 -2.813 1.00 68.12 95 LYS A C 1
ATOM 750 O O . LYS A 1 95 ? -18.495 -0.774 -1.914 1.00 68.12 95 LYS A O 1
ATOM 755 N N . ARG A 1 96 ? -20.044 0.497 -2.908 1.00 61.62 96 ARG A N 1
ATOM 756 C CA . ARG A 1 96 ? -21.160 0.029 -2.079 1.00 61.62 96 ARG A CA 1
ATOM 757 C C . ARG A 1 96 ? -22.229 -0.518 -3.015 1.00 61.62 96 ARG A C 1
ATOM 759 O O . ARG A 1 96 ? -22.901 0.246 -3.709 1.00 61.62 96 ARG A O 1
ATOM 766 N N . GLY A 1 97 ? -22.348 -1.843 -3.088 1.00 68.25 97 GLY A N 1
ATOM 767 C CA . GLY A 1 97 ? -23.168 -2.497 -4.111 1.00 68.25 97 GLY A CA 1
ATOM 768 C C . GLY A 1 97 ? -22.728 -2.098 -5.528 1.00 68.25 97 GLY A C 1
ATOM 769 O O . GLY A 1 97 ? -21.538 -2.080 -5.833 1.00 68.25 97 GLY A O 1
ATOM 770 N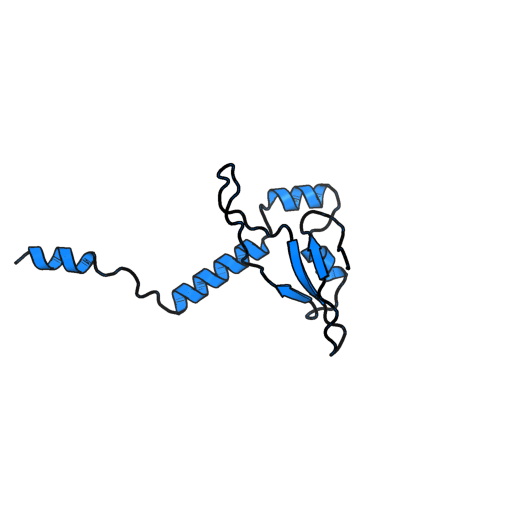 N . ASN A 1 98 ? -23.679 -1.734 -6.395 1.00 62.12 98 ASN A N 1
ATOM 771 C CA . ASN A 1 98 ? -23.396 -1.348 -7.787 1.00 62.12 98 ASN A CA 1
ATOM 772 C C . ASN A 1 98 ? -23.065 0.150 -7.968 1.00 62.12 98 ASN A C 1
ATOM 774 O O . ASN A 1 98 ? -22.926 0.628 -9.094 1.00 62.12 98 ASN A O 1
ATOM 778 N N . GLN A 1 99 ? -22.969 0.911 -6.873 1.00 62.25 99 GLN A N 1
ATOM 779 C CA . GLN A 1 99 ? -22.647 2.336 -6.906 1.00 62.25 99 GLN A CA 1
ATOM 780 C C . GLN A 1 99 ? -21.192 2.563 -6.490 1.00 62.25 99 GLN A C 1
ATOM 782 O O . GLN A 1 99 ? -20.709 2.039 -5.482 1.00 62.25 99 GLN A O 1
ATOM 787 N N . LYS A 1 100 ? -20.481 3.370 -7.285 1.00 62.28 100 LYS A N 1
ATOM 788 C CA . LYS A 1 100 ? -19.139 3.846 -6.940 1.00 62.28 100 LYS A CA 1
ATOM 789 C C . LYS A 1 100 ? -19.278 4.866 -5.811 1.00 62.28 100 LYS A C 1
ATOM 791 O O . LYS A 1 100 ? -19.926 5.891 -6.008 1.00 62.28 100 LYS A O 1
ATOM 796 N N . ALA A 1 101 ? -18.691 4.585 -4.649 1.00 66.62 101 ALA A N 1
ATOM 797 C CA . ALA A 1 101 ? -18.592 5.584 -3.593 1.00 66.62 101 ALA A CA 1
ATOM 798 C C . ALA A 1 101 ? -17.554 6.654 -3.997 1.00 66.62 101 ALA A C 1
ATOM 800 O O . ALA A 1 101 ? -16.725 6.401 -4.887 1.00 66.62 101 ALA A O 1
ATOM 801 N N . PRO A 1 102 ? -17.584 7.849 -3.382 1.00 66.00 102 PRO A N 1
ATOM 802 C CA . PRO A 1 102 ? -16.506 8.818 -3.539 1.00 66.00 102 PRO A CA 1
ATOM 803 C C . PRO A 1 102 ? -15.147 8.186 -3.202 1.00 66.00 102 PRO A C 1
ATOM 805 O O . PRO A 1 102 ? -15.041 7.326 -2.324 1.00 66.00 102 PRO A O 1
ATOM 808 N N . ALA A 1 103 ? -14.119 8.585 -3.955 1.00 67.19 103 ALA A N 1
ATOM 809 C CA . ALA A 1 103 ? -12.747 8.190 -3.661 1.00 67.19 103 ALA A CA 1
ATOM 810 C C . ALA A 1 103 ? -12.317 8.807 -2.323 1.00 67.19 103 ALA A C 1
ATOM 812 O O . ALA A 1 103 ? -12.722 9.919 -1.995 1.00 67.19 103 ALA A O 1
ATOM 813 N N . PHE A 1 104 ? -11.511 8.081 -1.559 1.00 70.00 104 PHE A N 1
ATOM 814 C CA . PHE A 1 104 ? -10.952 8.536 -0.296 1.00 70.00 104 PHE A CA 1
ATOM 815 C C . PHE A 1 104 ? -9.446 8.293 -0.282 1.00 70.00 104 PHE A C 1
ATOM 817 O O . PHE A 1 104 ? -8.929 7.402 -0.956 1.00 70.00 104 PHE A O 1
ATOM 824 N N . TRP A 1 105 ? -8.730 9.076 0.514 1.00 63.72 105 TRP A N 1
ATOM 825 C CA . TRP A 1 105 ? -7.288 8.926 0.658 1.00 63.72 105 TRP A CA 1
ATOM 826 C C . TRP A 1 105 ? -6.972 8.088 1.888 1.00 63.72 105 TRP A C 1
ATOM 828 O O . TRP A 1 105 ? -7.445 8.375 2.993 1.00 63.72 105 TRP A O 1
ATOM 838 N N . GLN A 1 106 ? -6.151 7.053 1.706 1.00 64.75 106 GLN A N 1
ATOM 839 C CA . GLN A 1 106 ? -5.662 6.245 2.813 1.00 64.75 106 GLN A CA 1
ATOM 840 C C . GLN A 1 106 ? -4.179 6.500 3.052 1.00 64.75 106 GLN A C 1
ATOM 842 O O . GLN A 1 106 ? -3.343 6.334 2.161 1.00 64.75 106 GLN A O 1
ATOM 847 N N . SER A 1 107 ? -3.846 6.868 4.291 1.00 66.69 107 SER A N 1
ATOM 848 C CA . SER A 1 107 ? -2.458 6.898 4.733 1.00 66.69 107 SER A CA 1
ATOM 849 C C . SER A 1 107 ? -2.042 5.545 5.300 1.00 66.69 107 SER A C 1
ATOM 851 O O . SER A 1 107 ? -2.711 4.968 6.165 1.00 66.69 107 SER A O 1
ATOM 853 N N . TYR A 1 108 ? -0.891 5.062 4.841 1.00 64.88 108 TYR A N 1
ATOM 854 C CA . TYR A 1 108 ? -0.336 3.774 5.251 1.00 64.88 108 TYR A CA 1
ATOM 855 C C . TYR A 1 108 ? 0.252 3.766 6.660 1.00 64.88 108 TYR A C 1
ATOM 857 O O . TYR A 1 108 ? 0.254 2.729 7.321 1.00 64.88 108 TYR A O 1
ATOM 865 N N . PHE A 1 109 ? 0.702 4.927 7.141 1.00 53.31 109 PHE A N 1
ATOM 866 C CA . PHE A 1 109 ? 1.384 5.067 8.430 1.00 53.31 109 PHE A CA 1
ATOM 867 C C . PHE A 1 109 ? 0.481 5.567 9.556 1.00 53.31 109 PHE A C 1
ATOM 869 O O . PHE A 1 109 ? 0.733 5.277 10.729 1.00 53.31 109 PHE A O 1
ATOM 876 N N . THR A 1 110 ? -0.565 6.328 9.230 1.00 45.97 110 THR A N 1
ATOM 877 C CA . THR A 1 110 ? -1.440 6.924 10.240 1.00 45.97 110 THR A CA 1
ATOM 878 C C . THR A 1 110 ? -2.774 6.175 10.315 1.00 45.97 110 THR A C 1
ATOM 880 O O . THR A 1 110 ? -3.317 5.734 9.300 1.00 45.97 110 THR A O 1
ATOM 883 N N . PRO A 1 111 ? -3.335 5.997 11.526 1.00 41.19 111 PRO A N 1
ATOM 884 C CA . PRO A 1 111 ? -4.594 5.282 11.728 1.00 41.19 111 PRO A CA 1
ATOM 885 C C . PRO A 1 111 ? -5.819 6.002 11.131 1.00 41.19 111 PRO A C 1
ATOM 887 O O . PRO A 1 111 ? -6.915 5.453 11.175 1.00 41.19 111 PRO A O 1
ATOM 890 N N . PHE A 1 112 ? -5.655 7.192 10.545 1.00 33.94 112 PHE A N 1
ATOM 891 C CA . PHE A 1 112 ? -6.751 8.001 10.027 1.00 33.94 112 PHE A CA 1
ATOM 892 C C . PHE A 1 112 ? -6.968 7.765 8.528 1.00 33.94 112 PHE A C 1
ATOM 894 O O . PHE A 1 112 ? -6.089 8.023 7.709 1.00 33.94 112 PHE A O 1
ATOM 901 N N . VAL A 1 113 ? -8.162 7.290 8.175 1.00 42.72 113 VAL A N 1
ATOM 902 C CA . VAL A 1 113 ? -8.720 7.468 6.833 1.00 42.72 113 VAL A CA 1
ATOM 903 C C . VAL A 1 113 ? -9.261 8.894 6.806 1.00 42.72 113 VAL A C 1
ATOM 905 O O . VAL A 1 113 ? -10.207 9.199 7.529 1.00 42.72 113 VAL A O 1
ATOM 908 N N . SER A 1 114 ? -8.634 9.792 6.048 1.00 39.31 114 SER A N 1
ATOM 909 C CA . SER A 1 114 ? -9.188 11.135 5.874 1.00 39.31 114 SER A CA 1
ATOM 910 C C . SER A 1 114 ? -10.226 11.060 4.761 1.00 39.31 114 SER A C 1
ATOM 912 O O . SER A 1 114 ? -9.882 11.046 3.581 1.00 39.31 114 SER A O 1
ATOM 914 N N . LEU A 1 115 ? -11.496 10.967 5.145 1.00 36.62 115 LEU A N 1
ATOM 915 C CA . LEU A 1 115 ? -12.615 11.237 4.248 1.00 36.62 115 LEU A CA 1
ATOM 916 C C . LEU A 1 115 ? -12.716 12.761 4.102 1.00 36.62 115 LEU A C 1
ATOM 918 O O . LEU A 1 115 ? -12.949 13.448 5.095 1.00 36.62 115 LEU A O 1
ATOM 922 N N . PHE A 1 116 ? -12.492 13.268 2.894 1.00 35.91 116 PHE A N 1
ATOM 923 C CA . PHE A 1 116 ? -12.919 14.602 2.471 1.00 35.91 116 PHE A CA 1
ATOM 924 C C . PHE A 1 116 ? -13.978 14.437 1.387 1.00 35.91 116 PHE A C 1
ATOM 926 O O . PHE A 1 116 ? -13.805 13.518 0.553 1.00 35.91 116 PHE A O 1
#

Secondary structure (DSSP, 8-state):
--SHHHHHHH-------HHHHHHHHHHHHHHHHH-S-HHHHHHHHHTT---HHHHHHHHS-TT-EEEE-TT-B----TT-----B-TTEEEEEEEETTEEEEEEEEESSSS-EE--

pLDDT: mean 70.26, std 14.79, range [33.94, 90.69]